Protein AF-A0A954VSD2-F1 (afdb_monomer_lite)

Radius of gyration: 12.5 Å; chains: 1; bounding box: 31×26×30 Å

Secondary structure (DSSP, 8-state):
----EEE-SEEEEE-TTS-EEEES--GGG-S---GGGGTTPPEEEEEEETTTEEEEEETTS-EEEEE--SSS---EEESTT----

Foldseek 3Di:
DDEDWDFPAWKFKAALVRDTPDIDDDPVVDPDDPVCVCVPWDFPDKADDPPFWIWTATPNNMIMIHTPPDPDDGWTWDDVHTHTD

Structure (mmCIF, N/CA/C/O backbone):
data_AF-A0A954VSD2-F1
#
_entry.id   AF-A0A954VSD2-F1
#
loop_
_atom_site.group_PDB
_atom_site.id
_atom_site.type_symbol
_atom_site.label_atom_id
_atom_site.label_alt_id
_atom_site.label_comp_id
_atom_site.label_asym_id
_atom_site.label_entity_id
_atom_site.label_seq_id
_atom_site.pdbx_PDB_ins_code
_atom_site.Cartn_x
_atom_site.Cartn_y
_atom_site.Cartn_z
_atom_site.occupancy
_atom_site.B_iso_or_equiv
_atom_site.auth_seq_id
_atom_site.auth_comp_id
_atom_site.auth_asym_id
_atom_site.auth_atom_id
_atom_site.pdbx_PDB_model_num
ATOM 1 N N . PRO A 1 1 ? -12.911 12.212 6.988 1.00 55.12 1 PRO A N 1
ATOM 2 C CA . PRO A 1 1 ? -11.548 11.714 7.288 1.00 55.12 1 PRO A CA 1
ATOM 3 C C . PRO A 1 1 ? -10.508 12.596 6.596 1.00 55.12 1 PRO A C 1
ATOM 5 O O . PRO A 1 1 ? -10.748 13.016 5.468 1.00 55.12 1 PRO A O 1
ATOM 8 N N . THR A 1 2 ? -9.395 12.878 7.268 1.00 57.12 2 THR A N 1
ATOM 9 C CA . THR A 1 2 ? -8.267 13.637 6.711 1.00 57.12 2 THR A CA 1
ATOM 10 C C . THR A 1 2 ? -7.096 12.674 6.570 1.00 57.12 2 THR A C 1
ATO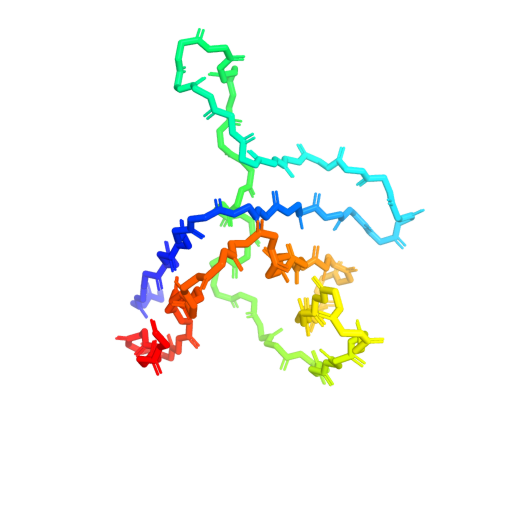M 12 O O . THR A 1 2 ? -6.861 11.889 7.482 1.00 57.12 2 THR A O 1
ATOM 15 N N . GLY A 1 3 ? -6.405 12.692 5.434 1.00 60.75 3 GLY A N 1
ATOM 16 C CA . GLY A 1 3 ? -5.293 11.785 5.154 1.00 60.75 3 GLY A CA 1
ATOM 17 C C . GLY A 1 3 ? -5.076 11.611 3.653 1.00 60.75 3 GLY A C 1
ATOM 18 O O . GLY A 1 3 ? -5.996 11.807 2.859 1.00 60.75 3 GLY A O 1
ATOM 19 N N . SER A 1 4 ? -3.856 11.247 3.279 1.00 66.25 4 SER A N 1
ATOM 20 C CA . SER A 1 4 ? -3.437 10.975 1.905 1.00 66.25 4 SER A CA 1
ATOM 21 C C . SER A 1 4 ? -2.770 9.607 1.834 1.00 66.25 4 SER A C 1
ATOM 23 O O . SER A 1 4 ? -2.103 9.191 2.782 1.00 66.25 4 SER A O 1
ATOM 25 N N . ILE A 1 5 ? -2.935 8.933 0.699 1.00 69.12 5 ILE A N 1
ATOM 26 C CA . ILE A 1 5 ? -2.178 7.734 0.342 1.00 69.12 5 ILE A CA 1
ATOM 27 C C . ILE A 1 5 ? -1.263 8.148 -0.804 1.00 69.12 5 ILE A C 1
ATOM 29 O O . ILE A 1 5 ? -1.758 8.538 -1.863 1.00 69.12 5 ILE A O 1
ATOM 33 N N . SER A 1 6 ? 0.044 8.079 -0.574 1.00 71.50 6 SER A N 1
ATOM 34 C CA . SER A 1 6 ? 1.067 8.330 -1.588 1.00 71.50 6 SER A CA 1
ATOM 35 C C . SER A 1 6 ? 1.920 7.080 -1.699 1.00 71.50 6 SER A C 1
ATOM 37 O O . SER A 1 6 ? 2.521 6.666 -0.714 1.00 71.50 6 SER A O 1
ATOM 39 N N . VAL A 1 7 ? 1.958 6.468 -2.875 1.00 71.06 7 VAL A N 1
ATOM 40 C CA . VAL A 1 7 ? 2.776 5.284 -3.143 1.00 71.06 7 VAL A CA 1
ATOM 41 C C . VAL A 1 7 ? 3.586 5.596 -4.388 1.00 71.06 7 VAL A C 1
ATOM 43 O O . VAL A 1 7 ? 2.993 5.852 -5.441 1.00 71.06 7 VAL A O 1
ATOM 46 N N . ASP A 1 8 ? 4.905 5.657 -4.237 1.00 72.06 8 ASP A 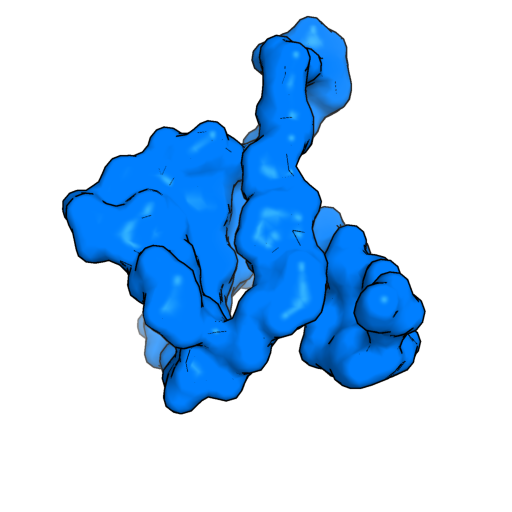N 1
ATOM 47 C CA . ASP A 1 8 ? 5.832 5.672 -5.367 1.00 72.06 8 ASP A CA 1
ATOM 48 C C . ASP A 1 8 ? 6.218 4.225 -5.716 1.00 72.06 8 ASP A C 1
ATOM 50 O O . ASP A 1 8 ? 5.825 3.292 -5.011 1.00 72.06 8 ASP A O 1
ATOM 54 N N . GLY A 1 9 ? 6.931 4.029 -6.822 1.00 81.56 9 GLY A N 1
ATOM 55 C CA . GLY A 1 9 ? 7.395 2.699 -7.210 1.00 81.56 9 GLY A CA 1
ATOM 56 C C . GLY A 1 9 ? 6.279 1.747 -7.648 1.00 81.56 9 GLY A C 1
ATOM 57 O O . GLY A 1 9 ? 5.247 2.156 -8.212 1.00 81.56 9 GLY A O 1
ATOM 58 N N . ARG A 1 10 ? 6.489 0.443 -7.445 1.00 89.56 10 ARG A N 1
ATOM 59 C CA . ARG A 1 10 ? 5.547 -0.590 -7.896 1.00 89.56 10 ARG A CA 1
ATOM 60 C C . ARG A 1 10 ? 4.592 -1.024 -6.785 1.00 89.56 10 ARG A C 1
ATOM 62 O O . ARG A 1 10 ? 4.996 -1.554 -5.758 1.00 89.56 10 ARG A O 1
ATOM 69 N N . TRP A 1 11 ? 3.290 -0.941 -7.052 1.00 91.94 11 TRP A N 1
ATOM 70 C CA . TRP A 1 11 ? 2.248 -1.425 -6.148 1.00 91.94 11 TRP A CA 1
ATOM 71 C C . TRP A 1 11 ? 1.094 -2.118 -6.871 1.00 91.94 11 TRP A C 1
ATOM 73 O O . TRP A 1 11 ? 0.816 -1.858 -8.042 1.00 91.94 11 TRP A O 1
ATOM 83 N N . GLU A 1 12 ? 0.393 -2.984 -6.141 1.00 95.06 12 GLU A N 1
ATOM 84 C CA . GLU A 1 12 ? -0.825 -3.676 -6.561 1.00 95.06 12 GLU A CA 1
ATOM 85 C C . GLU A 1 12 ? -1.864 -3.618 -5.425 1.00 95.06 12 GLU A C 1
ATOM 87 O O . GLU A 1 12 ? -1.585 -3.949 -4.273 1.00 95.06 12 GLU A O 1
ATOM 92 N N . LEU A 1 13 ? -3.089 -3.205 -5.747 1.00 94.81 13 LEU A N 1
ATOM 93 C CA . LEU A 1 13 ? -4.258 -3.284 -4.875 1.00 94.81 13 LEU A CA 1
ATOM 94 C C . LEU A 1 13 ? -5.077 -4.512 -5.263 1.00 94.81 13 LEU A C 1
ATOM 96 O O . LEU A 1 13 ? -5.608 -4.582 -6.371 1.00 94.81 13 LEU A O 1
ATOM 100 N N . ARG A 1 14 ? -5.241 -5.450 -4.335 1.00 96.88 14 ARG A N 1
ATOM 101 C CA . ARG A 1 14 ? -6.031 -6.672 -4.503 1.00 96.88 14 ARG A CA 1
ATOM 102 C C . ARG A 1 14 ? -7.357 -6.591 -3.749 1.00 96.88 14 ARG A C 1
ATOM 104 O O . ARG A 1 14 ? -7.427 -6.018 -2.659 1.00 96.88 14 ARG A O 1
ATOM 111 N 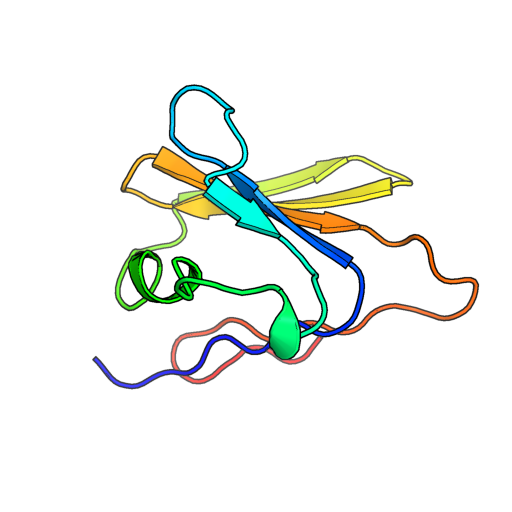N . ASN A 1 15 ? -8.397 -7.193 -4.322 1.00 95.38 15 ASN A N 1
ATOM 112 C CA . ASN A 1 15 ? -9.672 -7.415 -3.641 1.00 95.38 15 ASN A CA 1
ATOM 113 C C . ASN A 1 15 ? -9.551 -8.558 -2.600 1.00 95.38 15 ASN A C 1
ATOM 115 O O . ASN A 1 15 ? -8.523 -9.241 -2.569 1.00 95.38 15 ASN A O 1
ATOM 119 N N . PRO A 1 16 ? -10.586 -8.814 -1.775 1.00 94.81 16 PRO A N 1
ATOM 120 C CA . PRO A 1 16 ? -10.575 -9.922 -0.812 1.00 94.81 16 PRO A CA 1
ATOM 121 C C . PRO A 1 16 ? -10.375 -11.316 -1.433 1.00 94.81 16 PRO A C 1
ATOM 123 O O . PRO A 1 16 ? -9.863 -12.208 -0.761 1.00 94.81 16 PRO A O 1
ATOM 126 N N . ASP A 1 17 ? -10.725 -11.495 -2.712 1.00 95.38 17 ASP A N 1
ATOM 127 C CA . ASP A 1 17 ? -10.522 -12.738 -3.475 1.00 95.38 17 ASP A CA 1
ATOM 128 C C . ASP A 1 17 ? -9.095 -12.862 -4.065 1.00 95.38 17 ASP A C 1
ATOM 130 O O . ASP A 1 17 ? -8.768 -13.855 -4.712 1.00 95.38 17 ASP A O 1
ATOM 134 N N . GLY A 1 18 ? -8.231 -11.856 -3.870 1.00 92.81 18 GLY A N 1
ATOM 135 C CA . GLY A 1 18 ? -6.843 -11.812 -4.352 1.00 92.81 18 GLY A CA 1
ATOM 136 C C . GLY A 1 18 ? -6.640 -11.239 -5.764 1.00 92.81 18 GLY A C 1
ATOM 137 O O . GLY A 1 18 ? -5.493 -11.074 -6.200 1.00 92.81 18 GLY A O 1
ATOM 138 N N . HIS A 1 19 ? -7.715 -10.891 -6.479 1.00 95.69 19 HIS A N 1
ATOM 139 C CA . HIS A 1 19 ? -7.649 -10.291 -7.813 1.00 95.69 19 HIS A CA 1
ATOM 140 C C . HIS A 1 19 ? -7.148 -8.844 -7.760 1.00 95.69 19 HIS A C 1
ATOM 142 O O . HIS A 1 19 ? -7.650 -8.040 -6.973 1.00 95.69 19 HIS A O 1
ATOM 148 N N . VAL A 1 20 ? -6.211 -8.489 -8.647 1.00 94.38 20 VAL A N 1
ATOM 149 C CA . VAL A 1 20 ? -5.733 -7.107 -8.809 1.00 94.38 20 VAL A CA 1
ATOM 150 C C . VAL A 1 20 ? -6.887 -6.223 -9.293 1.00 94.38 20 VAL A C 1
ATOM 152 O O . VAL A 1 20 ? -7.461 -6.428 -10.363 1.00 94.38 20 VAL A O 1
ATOM 155 N N . MET A 1 21 ? -7.253 -5.245 -8.470 1.00 93.25 21 MET A N 1
ATOM 156 C CA . MET A 1 21 ? -8.239 -4.211 -8.772 1.00 93.25 21 MET A CA 1
ATOM 157 C C . MET A 1 21 ? -7.600 -2.985 -9.415 1.00 93.25 21 MET A C 1
ATOM 159 O O . MET A 1 21 ? -8.280 -2.296 -10.177 1.00 93.25 21 MET A O 1
ATOM 163 N N . ASP A 1 22 ? -6.360 -2.677 -9.039 1.00 92.12 22 ASP A N 1
ATOM 164 C CA . ASP A 1 22 ? -5.608 -1.486 -9.429 1.00 92.12 22 ASP A CA 1
ATOM 165 C C . ASP A 1 22 ? -4.106 -1.728 -9.189 1.00 92.12 22 ASP A C 1
ATOM 167 O O . ASP A 1 22 ? -3.756 -2.556 -8.353 1.00 92.12 22 ASP A O 1
ATOM 171 N N . GLU A 1 23 ? -3.226 -1.034 -9.903 1.00 92.81 23 GLU A N 1
ATOM 172 C CA . GLU A 1 23 ? -1.769 -1.255 -9.878 1.00 92.81 23 GLU A CA 1
ATOM 173 C C . GLU A 1 23 ? -0.990 -0.017 -10.361 1.00 92.81 23 GLU A C 1
ATOM 175 O O . GLU A 1 23 ? -1.578 0.926 -10.910 1.00 92.81 23 GLU A O 1
ATOM 180 N N . THR A 1 24 ? 0.339 -0.009 -10.209 1.00 88.88 24 THR A N 1
ATOM 181 C CA . THR A 1 24 ? 1.214 0.993 -10.841 1.00 88.88 24 THR A CA 1
ATOM 182 C C . THR A 1 24 ? 1.082 0.935 -12.363 1.00 88.88 24 THR A C 1
ATOM 184 O O . THR A 1 24 ? 1.489 -0.019 -13.018 1.00 88.88 24 THR A O 1
ATOM 187 N N . MET A 1 25 ? 0.563 2.011 -12.956 1.00 87.44 25 MET A N 1
ATOM 188 C CA . MET A 1 25 ? 0.478 2.171 -14.408 1.00 87.44 25 MET A CA 1
ATOM 189 C C . MET A 1 25 ? 0.451 3.645 -14.814 1.00 87.44 25 MET A C 1
ATOM 191 O O . MET A 1 25 ? -0.004 4.506 -14.056 1.00 87.44 25 MET A O 1
ATOM 195 N N . LYS A 1 26 ? 0.885 3.930 -16.049 1.00 80.44 26 LYS A N 1
ATOM 196 C CA . LYS A 1 26 ? 0.829 5.273 -16.648 1.00 80.44 26 LYS A CA 1
ATOM 197 C C . LYS A 1 26 ? -0.610 5.799 -16.644 1.00 80.44 26 LYS A C 1
ATOM 199 O O . LYS A 1 26 ? -1.504 5.124 -17.146 1.00 80.44 26 LYS A O 1
ATOM 204 N N . ASN A 1 27 ? -0.813 7.038 -16.188 1.00 77.00 27 ASN A N 1
ATOM 205 C CA . ASN A 1 27 ? -2.140 7.670 -16.080 1.00 77.00 27 ASN A CA 1
ATOM 206 C C . ASN A 1 27 ? -2.971 7.622 -17.378 1.00 77.00 27 ASN A C 1
ATOM 208 O O . ASN A 1 27 ? -4.189 7.535 -17.313 1.00 77.00 27 ASN A O 1
ATOM 212 N N . GLN A 1 28 ? -2.325 7.625 -18.549 1.00 78.38 28 GLN A N 1
ATOM 213 C CA . GLN A 1 28 ? -2.988 7.526 -19.860 1.00 78.38 28 GLN A CA 1
ATOM 214 C C . GLN A 1 28 ? -3.738 6.196 -20.073 1.00 78.38 28 GLN A C 1
ATOM 216 O O . GLN A 1 28 ? -4.698 6.153 -20.835 1.00 78.38 28 GLN A O 1
ATOM 221 N N . ASN A 1 29 ? -3.324 5.127 -19.386 1.00 81.00 29 ASN A N 1
ATOM 222 C CA . ASN A 1 29 ? -3.928 3.795 -19.474 1.00 81.00 29 ASN A CA 1
ATOM 223 C C . ASN A 1 29 ? -5.000 3.568 -18.390 1.00 81.00 29 ASN A C 1
ATOM 225 O O . ASN A 1 29 ? -5.663 2.531 -18.374 1.00 81.00 29 ASN A O 1
ATOM 229 N N . ARG A 1 30 ? -5.152 4.511 -17.452 1.00 84.31 30 ARG A N 1
ATOM 230 C CA . ARG A 1 30 ? -5.931 4.332 -16.229 1.00 84.31 30 ARG A CA 1
ATOM 231 C C . ARG A 1 30 ? -7.361 4.831 -16.409 1.00 84.31 30 ARG A C 1
ATOM 233 O O . ARG A 1 30 ? -7.620 6.029 -16.399 1.00 84.31 30 ARG A O 1
ATOM 240 N N . VAL A 1 31 ? -8.305 3.896 -16.486 1.00 80.25 31 VAL A N 1
ATOM 241 C CA . VAL A 1 31 ? -9.744 4.204 -16.604 1.00 80.25 31 VAL A CA 1
ATOM 242 C C . VAL A 1 31 ? -10.314 4.793 -15.306 1.00 80.25 31 VAL A C 1
ATOM 244 O O . VAL A 1 31 ? -11.200 5.641 -15.339 1.00 80.25 31 VAL A O 1
ATOM 247 N N . THR A 1 32 ? -9.841 4.345 -14.138 1.00 85.25 32 THR A N 1
ATOM 248 C CA . THR A 1 32 ? -10.291 4.820 -12.817 1.00 85.25 32 THR A CA 1
ATOM 249 C C . THR A 1 32 ? -9.236 4.477 -11.762 1.00 85.25 32 THR A C 1
ATOM 251 O O . THR A 1 32 ? -8.706 3.371 -11.776 1.00 85.25 32 THR A O 1
ATOM 254 N N . TYR A 1 33 ? -8.952 5.383 -10.822 1.00 82.75 33 TYR A N 1
ATOM 255 C CA . TYR A 1 33 ? -8.206 5.047 -9.601 1.00 82.75 33 TYR A CA 1
ATOM 256 C C . TYR A 1 33 ? -9.136 4.312 -8.635 1.00 82.75 33 TYR A C 1
ATOM 258 O O . TYR A 1 33 ? -10.171 4.869 -8.275 1.00 82.75 33 TYR A O 1
ATOM 266 N N . ARG A 1 34 ? -8.781 3.115 -8.163 1.00 89.62 34 ARG A N 1
ATOM 267 C CA . ARG A 1 34 ? -9.515 2.395 -7.102 1.00 89.62 34 ARG A CA 1
ATOM 268 C C . ARG A 1 34 ? -8.811 2.433 -5.747 1.00 89.62 34 ARG A C 1
ATOM 270 O O . ARG A 1 34 ? -9.463 2.164 -4.746 1.00 89.62 34 ARG A O 1
ATOM 277 N N . ILE A 1 35 ? -7.554 2.883 -5.682 1.00 86.12 35 ILE A N 1
ATOM 278 C CA . ILE A 1 35 ? -6.827 3.112 -4.416 1.00 86.12 35 ILE A CA 1
ATOM 279 C C . ILE A 1 35 ? -7.581 4.019 -3.418 1.00 86.12 35 ILE A C 1
ATOM 281 O O . ILE A 1 35 ? -7.433 3.873 -2.208 1.00 86.12 35 ILE A O 1
ATOM 285 N N . HIS A 1 36 ? -8.487 4.882 -3.901 1.00 84.81 36 HIS A N 1
ATOM 286 C CA . HIS A 1 36 ? -9.373 5.690 -3.054 1.00 84.81 36 HIS A CA 1
ATOM 287 C C . HIS A 1 36 ? -10.285 4.858 -2.128 1.00 84.81 36 HIS A C 1
ATOM 289 O O . HIS A 1 36 ? -10.750 5.379 -1.118 1.00 84.81 36 HIS A O 1
ATOM 295 N N . GLN A 1 37 ? -10.545 3.581 -2.438 1.00 88.56 37 GLN A N 1
ATOM 296 C CA . GLN A 1 37 ? -11.375 2.689 -1.615 1.00 88.56 37 GLN A CA 1
ATOM 297 C C . GLN A 1 37 ? -10.736 2.354 -0.259 1.00 88.56 37 GLN A C 1
ATOM 299 O O . GLN A 1 37 ? -11.430 1.908 0.651 1.00 88.56 37 GLN A O 1
ATOM 304 N N . LEU A 1 38 ? -9.429 2.593 -0.114 1.00 88.44 38 LEU A N 1
ATOM 305 C CA . LEU A 1 38 ? -8.689 2.451 1.141 1.00 88.44 38 LEU A CA 1
ATOM 306 C C . LEU A 1 38 ? -8.850 3.674 2.066 1.00 88.44 38 LEU A C 1
ATOM 308 O O . LEU A 1 38 ? -8.514 3.608 3.247 1.00 88.44 38 LEU A O 1
ATOM 312 N N . LEU A 1 39 ? -9.362 4.806 1.565 1.00 86.31 39 LEU A N 1
ATOM 313 C CA . LEU A 1 39 ? -9.469 6.037 2.350 1.00 86.31 39 LEU A CA 1
ATOM 314 C C . LEU A 1 39 ? -10.475 5.874 3.496 1.00 86.31 39 LEU A C 1
ATOM 316 O O . LEU A 1 39 ? -11.662 5.629 3.287 1.00 86.31 39 LEU A O 1
ATOM 320 N N . GLY A 1 40 ? -9.988 6.044 4.726 1.00 84.75 40 GLY A N 1
ATOM 321 C CA . GLY A 1 40 ? -10.776 5.839 5.943 1.00 84.75 40 GLY A CA 1
ATOM 322 C C . GLY A 1 40 ? -10.961 4.372 6.348 1.00 84.75 40 GLY A C 1
ATOM 323 O O . GLY A 1 40 ? -11.619 4.127 7.355 1.00 84.75 40 GLY A O 1
ATOM 324 N N . GLN A 1 41 ? -10.378 3.414 5.619 1.00 89.06 41 GLN A N 1
ATOM 325 C CA . GLN A 1 41 ? -10.328 2.016 6.044 1.00 89.06 41 GLN A CA 1
ATOM 326 C C . GLN A 1 41 ? -9.201 1.826 7.072 1.00 89.06 41 GLN A C 1
ATOM 328 O O . GLN A 1 41 ? -8.066 2.224 6.798 1.00 89.06 41 GLN A O 1
ATOM 333 N N . PRO A 1 42 ? -9.462 1.216 8.241 1.00 90.19 42 PRO A N 1
ATOM 334 C CA . PRO A 1 42 ? -8.398 0.826 9.157 1.00 90.19 42 PRO A CA 1
ATOM 335 C C . PRO A 1 42 ? -7.494 -0.241 8.530 1.00 90.19 42 PRO A C 1
ATOM 337 O O . PRO A 1 42 ? -7.978 -1.172 7.880 1.00 90.19 42 PRO A O 1
ATOM 340 N N . VAL A 1 43 ? -6.186 -0.126 8.768 1.00 92.56 43 VAL A N 1
ATOM 341 C CA . VAL A 1 43 ? -5.232 -1.219 8.539 1.00 92.56 43 VAL A CA 1
ATOM 342 C C . VAL A 1 43 ? -5.413 -2.231 9.666 1.00 92.56 43 VAL A C 1
ATOM 344 O O . VAL A 1 43 ? -5.316 -1.877 10.840 1.00 92.56 43 VAL A O 1
ATOM 347 N N . ARG A 1 44 ? -5.688 -3.481 9.299 1.00 94.81 44 ARG A N 1
ATOM 348 C CA . ARG A 1 44 ? -5.936 -4.599 10.215 1.00 94.81 44 ARG A CA 1
ATOM 349 C C . ARG A 1 44 ? -4.695 -5.462 10.436 1.00 94.81 44 ARG A C 1
ATOM 351 O O . ARG A 1 44 ? -4.505 -5.997 11.523 1.00 94.81 44 ARG A O 1
ATOM 358 N N . GLU A 1 45 ? -3.871 -5.618 9.406 1.00 94.19 45 GLU A N 1
ATOM 359 C CA . GLU A 1 45 ? -2.656 -6.436 9.429 1.00 94.19 45 GLU A CA 1
ATOM 360 C C . GLU A 1 45 ? -1.601 -5.816 8.506 1.00 94.19 45 GLU A C 1
ATOM 362 O O . GLU A 1 45 ? -1.931 -5.265 7.452 1.00 94.19 45 GLU A O 1
ATOM 367 N N . THR A 1 46 ? -0.333 -5.932 8.895 1.00 93.94 46 THR A N 1
ATOM 368 C CA . THR A 1 46 ? 0.825 -5.617 8.055 1.00 93.94 46 THR A CA 1
ATOM 369 C C . THR A 1 46 ? 1.689 -6.867 7.920 1.00 93.94 46 THR A C 1
ATOM 371 O O . THR A 1 46 ? 1.853 -7.620 8.880 1.00 93.94 46 THR A O 1
ATOM 374 N N . PHE A 1 47 ? 2.222 -7.119 6.728 1.00 92.25 47 PHE A N 1
ATOM 375 C CA . PHE A 1 47 ? 3.077 -8.275 6.459 1.00 92.25 47 PHE A CA 1
ATOM 376 C C . PHE A 1 47 ? 4.257 -7.895 5.565 1.00 92.25 47 PHE A C 1
ATOM 378 O O . PHE A 1 47 ? 4.205 -6.920 4.816 1.00 92.25 47 PHE A O 1
ATOM 385 N N . VAL A 1 48 ? 5.326 -8.686 5.640 1.00 90.94 48 VAL A N 1
ATOM 386 C CA . VAL A 1 48 ? 6.504 -8.565 4.776 1.00 90.94 48 VAL A CA 1
ATOM 387 C C . VAL A 1 48 ? 6.701 -9.903 4.077 1.00 90.94 48 VAL A C 1
ATOM 389 O O . VAL A 1 48 ? 6.731 -10.943 4.733 1.00 90.94 48 VAL A O 1
ATOM 392 N N . ASN A 1 49 ? 6.852 -9.864 2.757 1.00 87.50 49 ASN A N 1
ATOM 393 C CA . ASN A 1 49 ? 7.134 -10.999 1.883 1.00 87.50 49 ASN A CA 1
ATOM 394 C C . ASN A 1 49 ? 8.589 -10.878 1.383 1.00 87.50 49 ASN A C 1
ATOM 396 O O . ASN A 1 49 ? 8.824 -10.547 0.214 1.00 87.50 49 ASN A O 1
ATOM 400 N N . PRO A 1 50 ? 9.602 -11.078 2.251 1.00 82.06 50 PRO A N 1
ATOM 401 C CA . PRO A 1 50 ? 10.987 -10.811 1.889 1.00 82.06 50 PRO A CA 1
ATOM 402 C C . PRO A 1 50 ? 11.472 -11.763 0.778 1.00 82.06 50 PRO A C 1
ATOM 404 O O . PRO A 1 50 ? 11.088 -12.936 0.756 1.00 82.06 50 PRO A O 1
ATOM 407 N N . PRO A 1 51 ? 12.347 -11.303 -0.134 1.00 82.44 51 PRO A N 1
ATOM 408 C CA . PRO A 1 51 ? 12.899 -9.948 -0.242 1.00 82.44 51 PRO A CA 1
ATOM 409 C C . PRO A 1 51 ? 12.063 -9.004 -1.134 1.00 82.44 51 PRO A C 1
ATOM 411 O O . PRO A 1 51 ? 12.593 -8.005 -1.588 1.00 82.44 51 PRO A O 1
ATOM 414 N N . LYS A 1 52 ? 10.817 -9.352 -1.486 1.00 84.44 52 LYS A N 1
ATOM 415 C CA . LYS A 1 52 ? 10.139 -8.807 -2.679 1.00 84.44 52 LYS A CA 1
ATOM 416 C C . LYS A 1 52 ? 9.152 -7.681 -2.416 1.00 84.44 52 LYS A C 1
ATOM 418 O O . LYS A 1 52 ? 8.953 -6.846 -3.289 1.00 84.44 52 LYS A O 1
ATOM 423 N N . SER A 1 53 ? 8.446 -7.724 -1.293 1.00 89.56 53 SER A N 1
ATOM 424 C CA . SER A 1 53 ? 7.344 -6.799 -1.035 1.00 89.56 53 SER A CA 1
ATOM 425 C C . SER A 1 53 ? 7.025 -6.682 0.448 1.00 89.56 53 SER A C 1
ATOM 427 O O . SER A 1 53 ? 7.360 -7.550 1.260 1.00 89.56 53 SER A O 1
ATOM 429 N N . PHE A 1 54 ? 6.309 -5.620 0.793 1.00 90.56 54 PHE A N 1
ATOM 430 C CA . PHE A 1 54 ? 5.505 -5.559 2.007 1.00 90.56 54 PHE A CA 1
ATOM 431 C C . PHE A 1 54 ? 4.049 -5.276 1.632 1.00 90.56 54 PHE A C 1
ATOM 433 O O . PHE A 1 54 ? 3.752 -4.814 0.529 1.00 90.56 54 PHE A O 1
ATOM 440 N N . GLY A 1 55 ? 3.123 -5.558 2.542 1.00 93.06 55 GLY A N 1
ATOM 441 C CA . GLY A 1 55 ? 1.713 -5.314 2.288 1.00 93.06 55 GLY A CA 1
ATOM 442 C C . GLY A 1 55 ? 0.895 -4.998 3.528 1.00 93.06 55 GLY A C 1
ATOM 443 O O . GLY A 1 55 ? 1.266 -5.298 4.665 1.00 93.06 55 GLY A O 1
ATOM 444 N N . LEU A 1 56 ? -0.243 -4.360 3.274 1.00 94.31 56 LEU A N 1
ATOM 445 C CA . LEU A 1 56 ? -1.212 -3.906 4.261 1.00 94.31 56 LEU A CA 1
ATOM 446 C C . LEU A 1 56 ? -2.577 -4.500 3.923 1.00 94.31 56 LEU A C 1
ATOM 448 O O . LEU A 1 56 ? -3.098 -4.279 2.828 1.00 94.31 56 LEU A O 1
ATOM 452 N N . ARG A 1 57 ? -3.179 -5.218 4.873 1.00 95.31 57 ARG A N 1
ATOM 453 C CA . ARG A 1 57 ? -4.563 -5.696 4.784 1.00 95.31 57 ARG A CA 1
ATOM 454 C C . ARG A 1 57 ? -5.474 -4.735 5.538 1.00 95.31 57 ARG A C 1
ATOM 456 O O . ARG A 1 57 ? -5.222 -4.412 6.699 1.00 95.31 57 ARG A O 1
ATOM 463 N N . PHE A 1 58 ? -6.555 -4.319 4.896 1.00 94.44 58 PHE A N 1
ATOM 464 C CA . PHE A 1 58 ? -7.539 -3.389 5.445 1.00 94.44 58 PHE A CA 1
ATOM 465 C C . PHE A 1 58 ? -8.781 -4.134 5.963 1.00 94.44 58 PHE A C 1
ATOM 467 O O . PHE A 1 58 ? -9.012 -5.290 5.606 1.00 94.44 58 PHE A O 1
ATOM 474 N N . GLU A 1 59 ? -9.604 -3.491 6.800 1.00 94.56 59 GLU A N 1
ATOM 475 C CA . GLU A 1 59 ? -10.833 -4.112 7.342 1.00 94.56 59 GLU A CA 1
ATOM 476 C C . GLU A 1 59 ? -11.855 -4.525 6.269 1.00 94.56 59 GLU A C 1
ATOM 478 O O . GLU A 1 59 ? -12.573 -5.507 6.443 1.00 94.56 59 GLU A O 1
ATOM 483 N N . ASN A 1 60 ? -11.886 -3.841 5.121 1.00 92.69 60 ASN A N 1
ATOM 484 C CA . ASN A 1 60 ? -12.697 -4.249 3.967 1.00 92.69 60 ASN A CA 1
ATOM 485 C C . ASN A 1 60 ? -12.158 -5.499 3.233 1.00 92.69 60 ASN A C 1
ATOM 487 O O . ASN A 1 60 ? -12.720 -5.899 2.216 1.00 92.69 60 ASN A O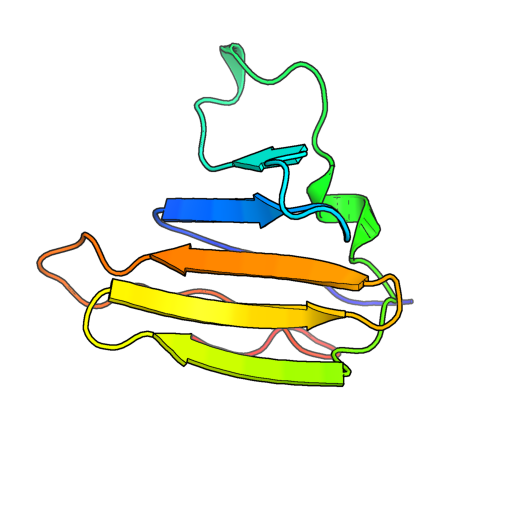 1
ATOM 491 N N . GLY A 1 61 ? -11.065 -6.097 3.717 1.00 95.31 61 GLY A N 1
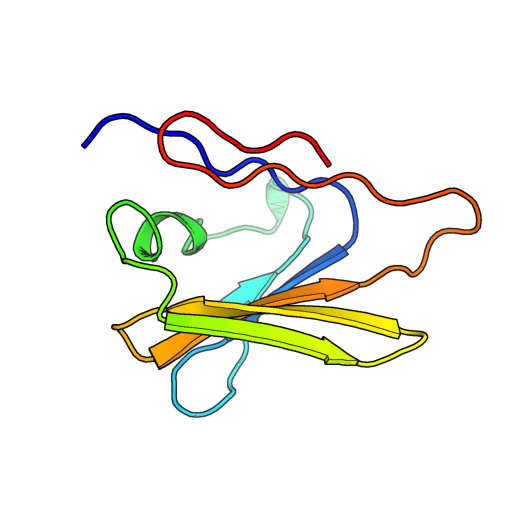ATOM 492 C CA . GLY A 1 61 ? -10.410 -7.266 3.137 1.00 95.31 61 GLY A CA 1
ATOM 493 C C . GLY A 1 61 ? -9.495 -6.967 1.946 1.00 95.31 61 GLY A C 1
ATOM 494 O O . GLY A 1 61 ? -8.811 -7.881 1.490 1.00 95.31 61 GLY A O 1
ATOM 495 N N . CYS A 1 62 ? -9.440 -5.723 1.456 1.00 96.19 62 CYS A N 1
ATOM 496 C CA . CYS A 1 62 ? -8.492 -5.341 0.414 1.00 96.19 62 CYS A CA 1
ATOM 497 C C . CYS A 1 62 ? -7.050 -5.415 0.930 1.00 96.19 62 CYS A C 1
ATOM 499 O O . CYS A 1 62 ? -6.777 -5.189 2.114 1.00 96.19 62 CYS A O 1
ATOM 501 N N . VAL A 1 63 ? -6.124 -5.689 0.014 1.00 96.25 63 VAL A N 1
ATOM 502 C CA . VAL A 1 63 ? -4.685 -5.744 0.286 1.00 96.25 63 VAL A CA 1
ATOM 503 C C . VAL A 1 63 ? -3.971 -4.775 -0.643 1.00 96.25 63 VAL A C 1
ATOM 505 O O . VAL A 1 63 ? -4.109 -4.889 -1.856 1.00 96.25 63 VAL A O 1
ATOM 508 N N . LEU A 1 64 ? -3.207 -3.839 -0.085 1.00 94.56 64 LEU A N 1
ATOM 509 C CA . LEU A 1 64 ? -2.228 -3.056 -0.838 1.00 94.56 64 LEU A CA 1
ATOM 510 C C . LEU A 1 64 ? -0.863 -3.716 -0.649 1.00 94.56 64 LEU A C 1
ATOM 512 O O . LEU A 1 64 ? -0.407 -3.832 0.485 1.00 94.56 64 LEU A O 1
ATOM 516 N N . GLU A 1 65 ? -0.237 -4.155 -1.734 1.00 94.31 65 GLU A N 1
ATOM 517 C CA . GLU A 1 65 ? 1.106 -4.736 -1.746 1.00 94.31 65 GLU A CA 1
ATOM 518 C C . GLU A 1 65 ? 2.037 -3.836 -2.563 1.00 94.31 65 GLU A C 1
ATOM 520 O O . GLU A 1 65 ? 1.656 -3.351 -3.628 1.00 94.31 65 GLU A O 1
ATOM 525 N N . ILE A 1 66 ? 3.226 -3.569 -2.030 1.00 91.00 66 ILE A N 1
ATOM 526 C CA . ILE A 1 66 ? 4.224 -2.645 -2.579 1.00 91.00 66 ILE A CA 1
ATOM 527 C C . ILE A 1 66 ? 5.528 -3.430 -2.725 1.00 91.00 66 ILE A C 1
ATOM 529 O O . ILE A 1 66 ? 5.930 -4.139 -1.797 1.00 91.00 66 ILE A O 1
ATOM 533 N N . PHE A 1 67 ? 6.127 -3.371 -3.911 1.00 89.69 67 PHE A N 1
ATOM 534 C CA . PHE A 1 67 ? 7.184 -4.268 -4.365 1.00 89.69 67 PHE A CA 1
ATOM 535 C C . PHE A 1 67 ? 8.510 -3.527 -4.469 1.00 89.69 67 PHE A C 1
ATOM 537 O O . PHE A 1 67 ? 8.644 -2.631 -5.290 1.00 89.69 67 PHE A O 1
ATOM 544 N N . ASP A 1 68 ? 9.507 -3.975 -3.713 1.00 78.44 68 ASP A N 1
ATOM 545 C CA . ASP A 1 68 ? 10.876 -3.483 -3.845 1.00 78.44 68 ASP A CA 1
ATOM 546 C C . ASP A 1 68 ? 11.531 -4.185 -5.048 1.00 78.44 68 ASP A C 1
ATOM 548 O O . ASP A 1 68 ? 12.181 -5.225 -4.914 1.00 78.44 68 ASP A O 1
ATOM 552 N N . ASP A 1 69 ? 11.262 -3.672 -6.255 1.00 74.38 69 ASP A N 1
ATOM 553 C CA . ASP A 1 69 ? 11.933 -4.083 -7.500 1.00 74.38 69 ASP A CA 1
ATOM 554 C C . ASP A 1 69 ? 12.978 -3.068 -8.003 1.00 74.38 69 ASP A C 1
ATOM 556 O O . ASP A 1 69 ? 13.505 -3.190 -9.113 1.00 74.38 69 ASP A O 1
ATOM 560 N N . SER A 1 70 ? 13.354 -2.127 -7.130 1.00 64.56 70 SER A N 1
ATOM 561 C CA . SER A 1 70 ? 14.410 -1.139 -7.343 1.00 64.56 70 SER A CA 1
ATOM 562 C C . SER A 1 70 ? 15.782 -1.613 -6.830 1.00 64.56 70 SER A C 1
ATOM 564 O O . SER A 1 70 ? 15.886 -2.293 -5.813 1.00 64.56 70 SER A O 1
ATOM 566 N N . ASP A 1 71 ? 16.870 -1.161 -7.463 1.00 62.47 71 ASP A N 1
ATOM 567 C CA . ASP A 1 71 ? 18.225 -1.263 -6.886 1.00 62.47 71 ASP A CA 1
ATOM 568 C C . ASP A 1 71 ? 18.487 -0.187 -5.794 1.00 62.47 71 ASP A C 1
ATOM 570 O O . ASP A 1 71 ? 19.597 -0.098 -5.261 1.00 62.47 71 ASP A O 1
ATOM 574 N N . GLN A 1 72 ? 17.509 0.682 -5.486 1.00 56.56 72 GLN A N 1
ATOM 575 C CA . GLN A 1 72 ? 17.649 1.818 -4.563 1.00 56.56 72 GLN A CA 1
ATOM 576 C C . GLN A 1 72 ? 16.363 2.090 -3.762 1.00 56.56 72 GLN A C 1
ATOM 578 O O . GLN A 1 72 ? 15.590 2.960 -4.146 1.00 56.56 72 GLN A O 1
ATOM 583 N N . TYR A 1 73 ? 16.219 1.399 -2.622 1.00 54.47 73 TYR A N 1
ATOM 584 C CA . TYR A 1 73 ? 15.309 1.688 -1.496 1.00 54.47 73 TYR A CA 1
ATOM 585 C C . TYR A 1 73 ? 13.997 2.416 -1.851 1.00 54.47 73 TYR A C 1
ATOM 587 O O . TYR A 1 73 ? 13.941 3.649 -1.820 1.00 54.47 73 TYR A O 1
ATOM 595 N N . GLU A 1 74 ? 12.918 1.665 -2.092 1.00 53.00 74 GLU A N 1
ATOM 596 C CA . GLU A 1 74 ? 11.596 2.269 -2.302 1.00 53.00 74 GLU A CA 1
ATOM 597 C C . GLU A 1 74 ? 10.998 2.950 -1.049 1.00 53.00 74 GLU A C 1
ATOM 599 O O . GLU A 1 74 ? 11.273 2.597 0.101 1.00 53.00 74 GLU A O 1
ATOM 604 N N . SER A 1 75 ? 10.143 3.944 -1.318 1.00 54.53 75 SER A N 1
ATOM 605 C CA . SER A 1 75 ? 9.551 4.920 -0.391 1.00 54.53 75 SER A CA 1
ATOM 606 C C . SER A 1 75 ? 8.034 5.042 -0.667 1.00 54.53 75 SER A C 1
ATOM 608 O O . SER A 1 75 ? 7.596 5.035 -1.817 1.00 54.53 75 SER A O 1
ATOM 610 N N . CYS A 1 76 ? 7.193 5.044 0.377 1.00 50.53 76 CYS A N 1
ATOM 611 C CA . CYS A 1 76 ? 5.735 4.813 0.309 1.00 50.53 76 CYS A CA 1
ATOM 612 C C . CYS A 1 76 ? 4.943 5.172 1.607 1.00 50.53 76 CYS A C 1
ATOM 614 O O . CYS A 1 76 ? 5.066 4.549 2.659 1.00 50.53 76 CYS A O 1
ATOM 616 N N . GLN A 1 77 ? 4.024 6.145 1.539 1.00 50.31 77 GLN A N 1
ATOM 617 C CA . GLN A 1 77 ? 3.540 6.915 2.701 1.00 50.31 77 GLN A CA 1
ATOM 618 C C . GLN A 1 77 ? 2.044 6.724 3.088 1.00 50.31 77 GLN A C 1
ATOM 620 O O . GLN A 1 77 ? 1.144 7.159 2.363 1.00 50.31 77 GLN A O 1
ATOM 625 N N . ILE A 1 78 ? 1.758 6.138 4.281 1.00 56.03 78 ILE A N 1
ATOM 626 C CA . ILE A 1 78 ? 0.391 5.750 4.761 1.00 56.03 78 ILE A CA 1
ATOM 627 C C . ILE A 1 78 ? 0.177 5.871 6.304 1.00 56.03 78 ILE A C 1
ATOM 629 O O . ILE A 1 78 ? 0.505 4.960 7.055 1.00 56.03 78 ILE A O 1
ATOM 633 N N . ALA A 1 79 ? -0.433 6.950 6.819 1.00 49.38 79 ALA A N 1
ATOM 634 C CA . ALA A 1 79 ? -0.787 7.098 8.256 1.00 49.38 79 ALA A CA 1
ATOM 635 C C . ALA A 1 79 ? -2.032 7.987 8.447 1.00 49.38 79 ALA A C 1
ATOM 637 O O . ALA A 1 79 ? -2.526 8.525 7.453 1.00 49.38 79 ALA A O 1
ATOM 638 N N . PRO A 1 80 ? -2.496 8.261 9.691 1.00 50.34 80 PRO A N 1
ATOM 639 C CA . PRO A 1 80 ? -3.569 9.232 9.942 1.00 50.34 80 PRO A CA 1
ATOM 640 C C . PRO A 1 80 ? -3.270 10.642 9.396 1.00 50.34 80 PRO A C 1
ATOM 642 O O . PRO A 1 80 ? -4.185 11.437 9.217 1.00 50.34 80 PRO A O 1
ATOM 645 N N . ALA A 1 81 ? -1.995 10.932 9.109 1.00 44.09 81 ALA A N 1
ATOM 646 C CA . ALA A 1 81 ? -1.516 12.094 8.360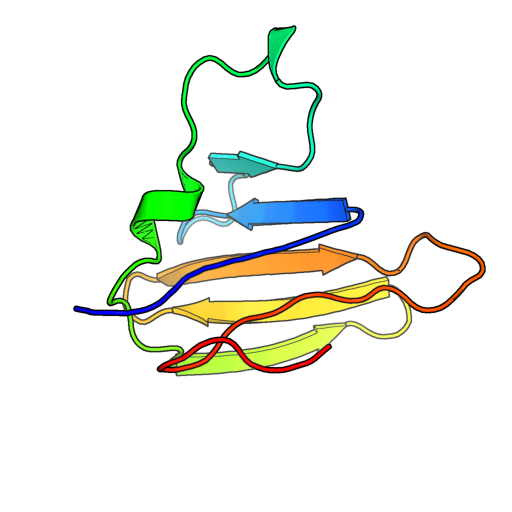 1.00 44.09 81 ALA A CA 1
ATOM 647 C C . ALA A 1 81 ? -0.421 11.725 7.318 1.00 44.09 81 ALA A C 1
ATOM 649 O O . ALA A 1 81 ? 0.414 12.559 6.989 1.00 44.09 81 ALA A O 1
ATOM 650 N N . GLY A 1 82 ? -0.407 10.475 6.819 1.00 39.53 82 GLY A N 1
ATOM 651 C CA . GLY A 1 82 ? 0.688 9.888 6.013 1.00 39.53 82 GLY A CA 1
ATOM 652 C C . GLY A 1 82 ? 1.902 9.435 6.862 1.00 39.53 82 GLY A C 1
ATOM 653 O O . GLY A 1 82 ? 2.352 10.197 7.705 1.00 39.53 82 GLY A O 1
ATOM 654 N N . VAL A 1 83 ? 2.471 8.233 6.671 1.00 37.28 83 VAL A N 1
ATOM 655 C CA . VAL A 1 83 ? 3.710 7.769 7.367 1.00 37.28 83 VAL A CA 1
ATOM 656 C C . VAL A 1 83 ? 4.903 8.007 6.464 1.00 37.28 83 VAL A C 1
ATOM 658 O O . VAL A 1 83 ? 4.739 7.818 5.276 1.00 37.28 83 VAL A O 1
ATOM 661 N N . VAL A 1 84 ? 6.083 8.371 6.955 1.00 40.41 84 VAL A N 1
ATOM 662 C CA . VAL A 1 84 ? 7.246 8.429 6.053 1.00 40.41 84 VAL A CA 1
ATOM 663 C C . VAL A 1 84 ? 7.759 7.007 5.815 1.00 40.41 84 VAL A C 1
ATOM 665 O O . VAL A 1 84 ? 8.273 6.394 6.753 1.00 40.41 84 VAL A O 1
ATOM 668 N N . ILE A 1 85 ? 7.616 6.516 4.578 1.00 36.09 85 ILE A N 1
ATOM 669 C CA . ILE A 1 85 ? 8.629 5.657 3.947 1.00 36.09 85 ILE A CA 1
ATOM 670 C C . ILE A 1 85 ? 9.141 6.456 2.756 1.00 36.09 85 ILE A C 1
ATOM 672 O O . ILE A 1 85 ? 8.282 6.978 2.013 1.00 36.09 85 ILE A O 1
#

Sequence (85 aa):
PTGSISVDGRWELRNPDGHVMDETMKNQNRVTYRIHQLLGQPVRETFVNPPKSFGLRFENGCVLEIFDDSDQYESCQIAPAGVVI

pLDDT: mean 79.79, std 17.15, range [36.09, 96.88]